Protein AF-A0A535RFF3-F1 (afdb_monomer_lite)

Secondary structure (DSSP, 8-state):
-TT-EEE--TTSPPPSSS-SEEE-SSSEEEEEEEESB-TTSPBPSTT-HHHHHHHHHHHHHHHHHTTT----SSPPP------S--SSTT---EEEEEEE--

pLDDT: mean 92.15, std 8.43, range [53.91, 98.69]

Structure (mmCIF, N/CA/C/O backbone):
data_AF-A0A535RFF3-F1
#
_entry.id   AF-A0A535RFF3-F1
#
loop_
_atom_site.group_PDB
_atom_site.id
_atom_site.type_symbol
_atom_site.label_atom_id
_atom_site.label_alt_id
_atom_site.label_comp_id
_atom_site.label_asym_id
_atom_site.label_entity_id
_atom_site.label_seq_id
_atom_site.pdbx_PDB_ins_code
_atom_site.Cartn_x
_atom_site.Cartn_y
_atom_site.Cartn_z
_atom_site.occupancy
_atom_site.B_iso_or_equiv
_atom_site.auth_seq_id
_atom_site.auth_comp_id
_atom_site.auth_asym_id
_atom_site.auth_atom_id
_atom_site.pdbx_PDB_model_num
ATOM 1 N N . MET A 1 1 ? 21.598 3.172 -4.011 1.00 53.91 1 MET A N 1
ATOM 2 C CA . MET A 1 1 ? 22.074 1.941 -4.678 1.00 53.91 1 MET A CA 1
ATOM 3 C C . MET A 1 1 ? 21.896 2.130 -6.174 1.00 53.91 1 MET A C 1
ATOM 5 O O . MET A 1 1 ? 20.797 2.510 -6.565 1.00 53.91 1 MET A O 1
ATOM 9 N N . PRO A 1 2 ? 22.942 1.962 -6.998 1.00 70.81 2 PRO A N 1
ATOM 10 C CA . PRO A 1 2 ? 22.801 2.077 -8.447 1.00 70.81 2 PRO A CA 1
ATOM 11 C C . PRO A 1 2 ? 21.716 1.111 -8.945 1.00 70.81 2 PRO A C 1
ATOM 13 O O . PRO A 1 2 ? 21.688 -0.039 -8.516 1.00 70.81 2 PRO A O 1
ATOM 16 N N . GLY A 1 3 ? 20.811 1.581 -9.807 1.00 81.88 3 GLY A N 1
ATOM 17 C CA . GLY A 1 3 ? 19.780 0.738 -10.425 1.00 81.88 3 GLY A CA 1
ATOM 18 C C . GLY A 1 3 ? 18.455 0.597 -9.666 1.00 81.88 3 GLY A C 1
ATOM 19 O O . GLY A 1 3 ? 17.613 -0.167 -10.122 1.00 81.88 3 GLY A O 1
ATOM 20 N N . ILE A 1 4 ? 18.238 1.318 -8.557 1.00 88.44 4 ILE A N 1
ATOM 21 C CA . ILE A 1 4 ? 16.916 1.416 -7.909 1.00 88.44 4 ILE A CA 1
ATOM 22 C C . ILE A 1 4 ? 16.307 2.791 -8.196 1.00 88.44 4 ILE A C 1
ATOM 24 O O . ILE A 1 4 ? 16.912 3.818 -7.889 1.00 88.44 4 ILE A O 1
ATOM 28 N N . SER A 1 5 ? 15.104 2.805 -8.770 1.00 90.19 5 SER A N 1
ATOM 29 C CA . SER A 1 5 ? 14.260 3.992 -8.916 1.00 90.19 5 SER A CA 1
ATOM 30 C C . SER A 1 5 ? 13.202 4.028 -7.818 1.00 90.19 5 SER A C 1
ATOM 32 O O . SER A 1 5 ? 12.577 3.003 -7.540 1.00 90.19 5 SER A O 1
ATOM 34 N N . HIS A 1 6 ? 12.956 5.208 -7.258 1.00 93.12 6 HIS A N 1
ATOM 35 C CA . HIS A 1 6 ? 11.886 5.450 -6.294 1.00 93.12 6 HIS A CA 1
ATOM 36 C C . HIS A 1 6 ? 10.812 6.333 -6.922 1.00 93.12 6 HIS A C 1
ATOM 38 O O . HIS A 1 6 ? 11.131 7.255 -7.675 1.00 93.12 6 HIS A O 1
ATOM 44 N N . PHE A 1 7 ? 9.553 6.070 -6.591 1.00 93.69 7 PHE A N 1
ATOM 45 C CA . PHE A 1 7 ? 8.423 6.860 -7.055 1.00 93.69 7 PHE A CA 1
ATOM 46 C C . PHE A 1 7 ? 7.549 7.281 -5.874 1.00 93.69 7 PHE A C 1
ATOM 48 O O . PHE A 1 7 ? 7.070 6.439 -5.115 1.00 93.69 7 PHE A O 1
ATOM 55 N N . ASN A 1 8 ? 7.371 8.596 -5.734 1.00 95.94 8 ASN A N 1
ATOM 56 C CA . ASN A 1 8 ? 6.623 9.251 -4.663 1.00 95.94 8 ASN A CA 1
ATOM 57 C C . ASN A 1 8 ? 5.712 10.322 -5.290 1.00 95.94 8 ASN A C 1
ATOM 59 O O . ASN A 1 8 ? 6.153 11.460 -5.471 1.00 95.94 8 ASN A O 1
ATOM 63 N N . PRO A 1 9 ? 4.493 9.949 -5.709 1.00 94.44 9 PRO A N 1
ATOM 64 C CA . PRO A 1 9 ? 3.571 10.863 -6.374 1.00 94.44 9 PRO A CA 1
ATOM 65 C C . PRO A 1 9 ? 3.050 11.935 -5.400 1.00 94.44 9 PRO A C 1
ATOM 67 O O . PRO A 1 9 ? 2.769 11.610 -4.246 1.00 94.44 9 PRO A O 1
ATOM 70 N N . PRO A 1 10 ? 2.878 13.199 -5.837 1.00 94.50 10 PRO A N 1
ATOM 71 C CA . PRO A 1 10 ? 2.348 14.277 -4.992 1.00 94.50 10 PRO A CA 1
ATOM 72 C C . PRO A 1 10 ? 0.877 14.076 -4.587 1.00 94.50 10 PRO A C 1
ATOM 74 O O . PRO A 1 10 ? 0.361 14.783 -3.723 1.00 94.50 10 PRO A O 1
ATOM 77 N N . GLU A 1 11 ? 0.176 13.140 -5.226 1.00 95.31 11 GLU A N 1
ATOM 78 C CA . GLU A 1 11 ? -1.177 12.731 -4.872 1.00 95.31 11 GLU A CA 1
ATOM 79 C C . GLU A 1 11 ? -1.232 11.776 -3.671 1.00 95.31 11 GLU A C 1
ATOM 81 O O . GLU A 1 11 ? -2.333 11.472 -3.217 1.00 95.31 11 GLU A O 1
ATOM 86 N N . LEU A 1 12 ? -0.088 11.321 -3.151 1.00 96.19 12 LEU A N 1
ATOM 87 C CA . LEU A 1 12 ? 0.000 10.545 -1.914 1.00 96.19 12 LEU A CA 1
ATOM 88 C C . LEU A 1 12 ? 0.646 11.369 -0.790 1.00 96.19 12 LEU A C 1
ATOM 90 O O . LEU A 1 12 ? 1.348 12.348 -1.067 1.00 96.19 12 LEU A O 1
ATOM 94 N N . PRO A 1 13 ? 0.416 10.996 0.484 1.00 95.50 13 PRO A N 1
ATOM 95 C CA . PRO A 1 13 ? 1.081 11.628 1.616 1.00 95.50 13 PRO A CA 1
ATOM 96 C C . PRO A 1 13 ? 2.597 11.664 1.445 1.00 95.50 13 PRO A C 1
ATOM 98 O O . PRO A 1 13 ? 3.199 10.719 0.948 1.00 95.50 13 PRO A O 1
ATOM 101 N N . ALA A 1 14 ? 3.244 12.730 1.915 1.00 95.06 14 ALA A N 1
ATOM 102 C CA . ALA A 1 14 ? 4.702 12.783 1.896 1.00 95.06 14 ALA A CA 1
ATOM 103 C C . ALA A 1 14 ? 5.283 11.595 2.697 1.00 95.06 14 ALA A C 1
ATOM 105 O O . ALA A 1 14 ? 4.997 11.474 3.897 1.00 95.06 14 ALA A O 1
ATOM 106 N N . PRO A 1 15 ? 6.100 10.723 2.078 1.00 93.50 15 PRO A N 1
ATOM 107 C CA . PRO A 1 15 ? 6.583 9.531 2.751 1.00 93.50 15 PRO A CA 1
ATOM 108 C C . PRO A 1 15 ? 7.641 9.906 3.793 1.00 93.50 15 PRO A C 1
ATOM 110 O O . PRO A 1 15 ? 8.500 10.761 3.567 1.00 93.50 15 PRO A O 1
ATOM 113 N N . ARG A 1 16 ? 7.594 9.253 4.958 1.00 91.62 16 ARG A N 1
ATOM 114 C CA . ARG A 1 16 ? 8.527 9.489 6.071 1.00 91.62 16 ARG A CA 1
ATOM 115 C C . ARG A 1 16 ? 9.292 8.209 6.379 1.00 91.62 16 ARG A C 1
ATOM 117 O O . ARG A 1 16 ? 8.760 7.314 7.022 1.00 91.62 16 ARG A O 1
ATOM 124 N N . GLY A 1 17 ? 10.533 8.124 5.898 1.00 92.50 17 GLY A N 1
ATOM 125 C CA . GLY A 1 17 ? 11.396 6.949 6.091 1.00 92.50 17 GLY A CA 1
ATOM 126 C C . GLY A 1 17 ? 11.152 5.791 5.113 1.00 92.50 17 GLY A C 1
ATOM 127 O O . GLY A 1 17 ? 11.742 4.731 5.286 1.00 92.50 17 GLY A O 1
ATOM 128 N N . TYR A 1 18 ? 10.322 5.985 4.083 1.00 94.19 18 TYR A N 1
ATOM 129 C CA . TYR A 1 18 ? 10.055 5.005 3.022 1.00 94.19 18 TYR A 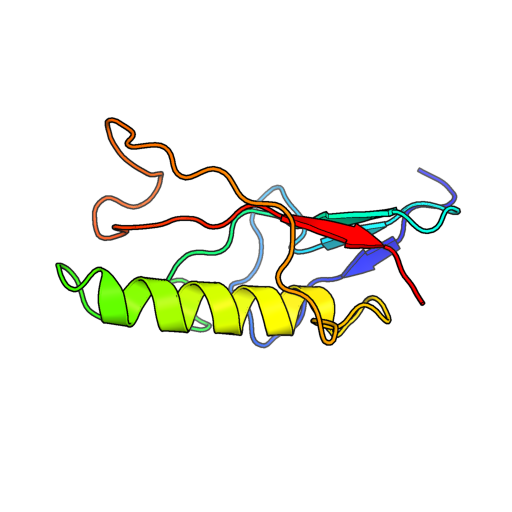CA 1
ATOM 130 C C . TYR A 1 18 ? 9.857 5.700 1.660 1.00 94.19 18 TYR A C 1
ATOM 132 O O . TYR A 1 18 ? 10.005 6.915 1.546 1.00 94.19 18 TYR A O 1
ATOM 140 N N . SER A 1 19 ? 9.561 4.938 0.605 1.00 95.38 19 SER A N 1
ATOM 141 C CA . SER A 1 19 ? 9.039 5.450 -0.674 1.00 95.38 19 SER A CA 1
ATOM 142 C C . SER A 1 19 ? 7.795 4.657 -1.063 1.00 95.38 19 SER A C 1
ATOM 144 O O . SER A 1 19 ? 7.755 3.456 -0.807 1.00 95.38 19 SER A O 1
ATOM 146 N N . HIS A 1 20 ? 6.800 5.299 -1.679 1.00 95.69 20 HIS A N 1
ATOM 147 C CA . HIS A 1 20 ? 5.534 4.657 -2.055 1.00 95.69 20 HIS A CA 1
ATOM 148 C C . HIS A 1 20 ? 5.723 3.506 -3.034 1.00 95.69 20 HIS A C 1
ATOM 150 O O . HIS A 1 20 ? 5.026 2.499 -2.938 1.00 95.69 20 HIS A O 1
ATOM 156 N N . ALA A 1 21 ? 6.694 3.630 -3.934 1.00 94.62 21 ALA A N 1
ATOM 157 C CA . ALA A 1 21 ? 7.153 2.518 -4.739 1.00 94.62 21 ALA A CA 1
ATOM 158 C C . ALA A 1 21 ? 8.668 2.570 -4.939 1.00 94.62 21 ALA A C 1
ATOM 160 O O . ALA A 1 21 ? 9.270 3.640 -5.066 1.00 94.62 21 ALA A O 1
ATOM 161 N N . SER A 1 22 ? 9.280 1.391 -4.979 1.00 93.88 22 SER A N 1
ATOM 162 C CA . SER A 1 22 ? 10.685 1.204 -5.329 1.00 93.88 22 SER A CA 1
ATOM 163 C C . SER A 1 22 ? 10.811 0.064 -6.325 1.00 93.88 22 SER A C 1
ATOM 165 O O . SER A 1 22 ? 10.178 -0.979 -6.182 1.00 93.88 22 SER A O 1
ATOM 167 N N . ALA A 1 23 ? 11.648 0.256 -7.332 1.00 90.12 23 ALA A N 1
ATOM 168 C CA . ALA A 1 23 ? 11.824 -0.715 -8.395 1.00 90.12 23 ALA A CA 1
ATOM 169 C C . ALA A 1 23 ? 13.289 -0.785 -8.807 1.00 90.12 23 ALA A C 1
ATOM 171 O O . ALA A 1 23 ? 13.945 0.245 -8.973 1.00 90.12 23 ALA A O 1
ATOM 172 N N . GLY A 1 24 ? 13.796 -2.008 -8.936 1.00 84.31 24 GLY A N 1
ATOM 173 C CA . GLY A 1 24 ? 15.166 -2.270 -9.365 1.00 84.31 24 GLY A CA 1
ATOM 174 C C . GLY A 1 24 ? 15.335 -2.214 -10.885 1.00 84.31 24 GLY A C 1
ATOM 175 O O . GLY A 1 24 ? 14.440 -1.798 -11.622 1.00 84.31 24 GLY A O 1
ATOM 176 N N . SER A 1 25 ? 16.486 -2.698 -11.352 1.00 72.06 25 SER A N 1
ATOM 177 C CA . SER A 1 25 ? 16.795 -2.877 -12.776 1.00 72.06 25 SER A CA 1
ATOM 178 C C . SER A 1 25 ? 15.979 -3.988 -13.450 1.00 72.06 25 SER A C 1
ATOM 180 O O . SER A 1 25 ? 15.985 -4.077 -14.673 1.00 72.06 25 SER A O 1
ATOM 182 N N . GLY A 1 26 ? 15.293 -4.830 -12.671 1.00 75.00 26 GLY A N 1
ATOM 183 C CA . GLY A 1 26 ? 14.349 -5.832 -13.167 1.00 75.00 26 GLY A CA 1
ATOM 184 C C . GLY A 1 26 ? 12.915 -5.308 -13.301 1.00 75.00 26 GLY A C 1
ATOM 185 O O . GLY A 1 26 ? 12.645 -4.110 -13.204 1.00 75.00 26 GLY A O 1
ATOM 186 N N . GLU A 1 27 ? 11.979 -6.235 -13.496 1.00 82.94 27 GLU A N 1
ATOM 187 C CA . GLU A 1 27 ? 10.560 -5.916 -13.706 1.00 82.94 27 GLU A CA 1
ATOM 188 C C . GLU A 1 27 ? 9.767 -5.768 -12.405 1.00 82.94 27 GLU A C 1
ATOM 190 O O . GLU A 1 27 ? 8.668 -5.230 -12.430 1.00 82.94 27 GLU A O 1
ATOM 195 N N . VAL A 1 28 ? 10.295 -6.208 -11.261 1.00 90.25 28 VAL A N 1
ATOM 196 C CA . VAL A 1 28 ? 9.545 -6.202 -9.995 1.00 90.25 28 VAL A CA 1
ATOM 197 C C . VAL A 1 28 ? 9.521 -4.807 -9.362 1.00 90.25 28 VAL A C 1
ATOM 199 O O . VAL A 1 28 ? 10.553 -4.147 -9.208 1.00 90.25 28 VAL A O 1
ATOM 202 N N . VAL A 1 29 ? 8.326 -4.390 -8.951 1.00 92.19 29 VAL A N 1
ATOM 203 C CA . VAL A 1 29 ? 8.027 -3.144 -8.242 1.00 92.19 29 VAL A CA 1
ATOM 204 C C . VAL A 1 29 ? 7.485 -3.502 -6.862 1.00 92.19 29 VAL A C 1
ATOM 206 O O . VAL A 1 29 ? 6.480 -4.203 -6.748 1.00 92.19 29 VAL A O 1
ATOM 209 N N . PHE A 1 30 ? 8.133 -2.996 -5.818 1.00 94.12 30 PHE A N 1
ATOM 210 C CA . PHE A 1 30 ? 7.658 -3.103 -4.441 1.00 94.12 30 PHE A CA 1
ATOM 211 C C . PHE A 1 30 ? 6.901 -1.835 -4.071 1.00 94.12 30 PHE A C 1
ATOM 213 O O . PHE A 1 30 ? 7.402 -0.731 -4.314 1.00 94.12 30 PHE A O 1
ATOM 220 N N . LEU A 1 31 ? 5.715 -1.993 -3.486 1.00 95.06 31 LEU A N 1
ATOM 221 C CA . LEU A 1 31 ? 4.868 -0.885 -3.063 1.00 95.06 31 LEU A CA 1
ATOM 222 C C . LEU A 1 31 ? 4.782 -0.846 -1.541 1.00 95.06 31 LEU A C 1
ATOM 224 O O . LEU A 1 31 ? 4.598 -1.876 -0.900 1.00 95.06 31 LEU A O 1
ATOM 228 N N . ALA A 1 32 ? 4.900 0.351 -0.969 1.00 96.12 32 ALA A N 1
ATOM 229 C CA . ALA A 1 32 ? 4.599 0.550 0.441 1.00 96.12 32 ALA A CA 1
ATOM 230 C C . ALA A 1 32 ? 3.101 0.338 0.695 1.00 96.12 32 ALA A C 1
ATOM 232 O O . ALA A 1 32 ? 2.278 0.607 -0.187 1.00 96.12 32 ALA A O 1
ATOM 233 N N . GLY A 1 33 ? 2.756 -0.074 1.915 1.00 97.00 33 GLY A N 1
ATOM 234 C CA . GLY A 1 33 ? 1.372 -0.261 2.331 1.00 97.00 33 GLY A CA 1
ATOM 235 C C . GLY A 1 33 ? 0.523 0.988 2.100 1.00 97.00 33 GLY A C 1
ATOM 236 O O . GLY A 1 33 ? 0.938 2.115 2.386 1.00 97.00 33 GLY A O 1
ATOM 237 N N . GLN A 1 34 ? -0.652 0.793 1.504 1.00 97.75 34 GLN A N 1
ATOM 238 C CA . GLN A 1 34 ? -1.609 1.861 1.234 1.00 97.75 34 GLN A CA 1
ATOM 239 C C . GLN A 1 34 ? -2.834 1.715 2.131 1.00 97.75 34 GLN A C 1
ATOM 241 O O . GLN A 1 34 ? -3.454 0.655 2.190 1.00 97.75 34 GLN A O 1
ATOM 246 N N . VAL A 1 35 ? -3.189 2.810 2.799 1.00 98.31 35 VAL A N 1
ATOM 247 C CA . VAL A 1 35 ? -4.365 2.933 3.671 1.00 98.31 35 VAL A CA 1
ATOM 248 C C . VAL A 1 35 ? -5.386 3.890 3.057 1.00 98.31 35 VAL A C 1
ATOM 250 O O . VAL A 1 35 ? -5.103 4.580 2.073 1.00 98.31 35 VAL A O 1
ATOM 253 N N . GLY A 1 36 ? -6.579 3.960 3.651 1.00 98.19 36 GLY A N 1
ATOM 254 C CA . GLY A 1 36 ? -7.648 4.875 3.248 1.00 98.19 36 GLY A CA 1
ATOM 255 C C . GLY A 1 36 ? -7.419 6.338 3.654 1.00 98.19 36 GLY A C 1
ATOM 256 O O . GLY A 1 36 ? -8.281 6.924 4.304 1.00 98.19 36 GLY A O 1
ATOM 257 N N . SER A 1 37 ? -6.266 6.923 3.319 1.00 98.06 37 SER A N 1
ATOM 258 C CA . SER A 1 37 ? -5.911 8.314 3.636 1.00 98.06 37 SER A CA 1
ATOM 259 C C . SER A 1 37 ? -6.096 9.274 2.458 1.00 98.06 37 SER A C 1
ATOM 261 O O . SER A 1 37 ? -6.106 8.871 1.294 1.00 98.06 37 SER A O 1
ATOM 263 N N . ASP A 1 38 ? -6.232 10.565 2.772 1.00 97.38 38 ASP A N 1
ATOM 264 C CA . ASP A 1 38 ? -6.113 11.654 1.798 1.00 97.38 38 ASP A CA 1
ATOM 265 C C . ASP A 1 38 ? -4.646 12.086 1.586 1.00 97.38 38 ASP A C 1
ATOM 267 O O . ASP A 1 38 ? -3.724 11.571 2.218 1.00 97.38 38 ASP A O 1
ATOM 271 N N . ARG A 1 39 ? -4.421 13.095 0.732 1.00 96.06 39 ARG A N 1
ATOM 272 C CA . ARG A 1 39 ? -3.085 13.646 0.415 1.00 96.06 39 ARG A CA 1
ATOM 273 C C . ARG A 1 39 ? -2.324 14.208 1.616 1.00 96.06 39 ARG A C 1
ATOM 275 O O . ARG A 1 39 ? -1.103 14.313 1.570 1.00 96.06 39 ARG A O 1
ATOM 282 N N . SER A 1 40 ? -3.025 14.610 2.674 1.00 96.19 40 SER A N 1
ATOM 283 C CA . SER A 1 40 ? -2.395 15.100 3.903 1.00 96.19 40 SER A CA 1
ATOM 284 C C . SER A 1 40 ? -1.920 13.961 4.812 1.00 96.19 40 SER A C 1
ATOM 286 O O . SER A 1 40 ? -1.183 14.204 5.767 1.00 96.19 40 SER A O 1
ATOM 288 N N . GLY A 1 41 ? -2.312 12.721 4.504 1.00 96.19 41 GLY A N 1
ATOM 289 C CA . GLY A 1 41 ? -2.086 11.547 5.341 1.00 96.19 41 GLY A CA 1
ATOM 290 C C . GLY A 1 41 ? -3.201 11.289 6.346 1.00 96.19 41 GLY A C 1
ATOM 291 O O . GLY A 1 41 ? -3.087 10.348 7.122 1.00 96.19 41 GLY A O 1
ATOM 292 N N . LYS A 1 42 ? -4.283 12.077 6.335 1.00 98.00 42 LYS A N 1
ATOM 293 C CA . LYS A 1 42 ? -5.404 11.893 7.256 1.00 98.00 42 LYS A CA 1
ATOM 294 C C . LYS A 1 42 ? -6.283 10.728 6.804 1.00 98.00 42 LYS A C 1
ATOM 296 O O . LYS A 1 42 ? -6.761 10.734 5.664 1.00 98.00 42 LYS A O 1
ATOM 301 N N . ILE A 1 43 ? -6.547 9.779 7.703 1.00 98.50 43 ILE A N 1
ATOM 302 C CA . ILE A 1 43 ? -7.493 8.686 7.461 1.00 98.50 43 ILE A CA 1
ATOM 303 C C . ILE A 1 43 ? -8.895 9.245 7.203 1.00 98.50 43 ILE A C 1
ATOM 305 O O . ILE A 1 43 ? -9.383 10.136 7.900 1.00 98.50 43 ILE A O 1
ATOM 309 N N . GLN A 1 44 ? -9.532 8.732 6.156 1.00 98.62 44 GLN A N 1
ATOM 310 C CA . GLN A 1 44 ? -10.891 9.089 5.778 1.00 98.62 44 GLN A CA 1
ATOM 311 C C . GLN A 1 44 ? -11.865 7.997 6.216 1.00 98.62 44 GLN A C 1
ATOM 313 O O . GLN A 1 44 ? -11.511 6.824 6.321 1.00 98.62 44 GLN A O 1
ATOM 318 N N . SER A 1 45 ? -13.118 8.391 6.445 1.00 98.12 45 SER A N 1
ATOM 319 C CA . SER A 1 45 ? -14.206 7.481 6.823 1.00 98.12 45 SER A CA 1
ATOM 320 C C . SER A 1 45 ? -13.866 6.546 8.006 1.00 98.12 45 SER A C 1
ATOM 322 O O . SER A 1 45 ? -13.895 5.323 7.840 1.00 98.12 45 SER A O 1
ATOM 324 N N . PRO A 1 46 ? -13.529 7.077 9.201 1.00 97.62 46 PRO A N 1
ATOM 325 C CA . PRO A 1 46 ? -13.264 6.241 10.374 1.00 97.62 46 PRO A CA 1
ATOM 326 C C . PRO A 1 46 ? -14.427 5.282 10.661 1.00 97.62 46 PRO A C 1
ATOM 328 O O . PRO A 1 46 ? -15.590 5.684 10.660 1.00 97.62 46 PRO A O 1
ATOM 331 N N . GLY A 1 47 ? -14.110 4.005 10.883 1.00 97.69 47 GLY A N 1
ATOM 332 C CA . GLY A 1 47 ? -15.098 2.953 11.144 1.00 97.69 47 GLY A CA 1
ATOM 333 C C . GLY A 1 47 ? -15.807 2.373 9.911 1.00 97.69 47 GLY A C 1
ATOM 334 O O . GLY A 1 47 ? -16.562 1.415 10.061 1.00 97.69 47 GLY A O 1
ATOM 335 N N . ASP A 1 48 ? -15.554 2.878 8.697 1.00 98.44 48 ASP A N 1
ATOM 336 C CA . ASP A 1 48 ? -16.096 2.313 7.451 1.00 98.44 48 ASP A CA 1
ATOM 337 C C . ASP A 1 48 ? -15.004 1.584 6.655 1.00 98.44 48 ASP A C 1
ATOM 339 O O . ASP A 1 48 ? -14.272 2.168 5.849 1.00 98.44 48 ASP A O 1
ATOM 343 N N . LEU A 1 49 ? -14.924 0.265 6.858 1.00 98.25 49 LEU A N 1
ATOM 344 C CA . LEU A 1 49 ? -13.970 -0.602 6.163 1.00 98.25 49 LEU A CA 1
ATOM 345 C C . LEU A 1 49 ? -14.135 -0.555 4.637 1.00 98.25 49 LEU A C 1
ATOM 347 O O . LEU A 1 49 ? -13.144 -0.553 3.909 1.00 98.25 49 LEU A O 1
ATOM 351 N N . ALA A 1 50 ? -15.369 -0.515 4.129 1.00 98.38 50 ALA A N 1
ATOM 352 C CA . ALA A 1 50 ? -15.612 -0.566 2.692 1.00 98.38 50 ALA A CA 1
ATOM 353 C C . ALA A 1 50 ? -15.177 0.737 2.008 1.00 98.38 50 ALA A C 1
ATOM 355 O O . ALA A 1 50 ? -14.619 0.704 0.907 1.00 98.38 50 ALA A O 1
ATOM 356 N N . ALA A 1 51 ? -15.416 1.884 2.650 1.00 98.50 51 ALA A N 1
ATOM 357 C CA . ALA A 1 51 ? -14.905 3.166 2.184 1.00 98.50 51 ALA A CA 1
ATOM 358 C C . ALA A 1 51 ? -13.375 3.192 2.211 1.00 98.50 51 ALA A C 1
ATOM 360 O O . ALA A 1 51 ? -12.766 3.494 1.182 1.00 98.50 51 ALA A O 1
ATOM 361 N N . GLN A 1 52 ? -12.755 2.795 3.327 1.00 98.69 52 GLN A N 1
ATOM 362 C CA . GLN A 1 52 ? -11.297 2.784 3.437 1.00 98.69 52 GLN A CA 1
ATOM 363 C C . GLN A 1 52 ? -10.631 1.814 2.457 1.00 98.69 52 GLN A C 1
ATOM 365 O O . GLN A 1 52 ? -9.618 2.170 1.865 1.00 98.69 52 GLN A O 1
ATOM 370 N N . PHE A 1 53 ? -11.220 0.643 2.197 1.00 98.19 53 PHE A N 1
ATOM 371 C CA . PHE A 1 53 ? -10.713 -0.293 1.190 1.00 98.19 53 PHE A CA 1
ATOM 372 C C . PHE A 1 53 ? -10.708 0.320 -0.216 1.00 98.19 53 PHE A C 1
ATOM 374 O O . PHE A 1 53 ? -9.717 0.211 -0.938 1.00 98.19 53 PHE A O 1
ATOM 381 N N . ARG A 1 54 ? -11.788 1.017 -0.603 1.00 97.94 54 ARG A N 1
ATOM 382 C CA . ARG A 1 54 ? -11.852 1.715 -1.899 1.00 97.94 54 ARG A CA 1
ATOM 383 C C . ARG A 1 54 ? -10.758 2.776 -2.022 1.00 97.94 54 ARG A C 1
ATOM 385 O O . ARG A 1 54 ? -10.103 2.837 -3.059 1.00 97.94 54 ARG A O 1
ATOM 392 N N . LEU A 1 55 ? -10.551 3.575 -0.976 1.00 98.25 55 LEU A N 1
ATOM 393 C CA . LEU A 1 55 ? -9.494 4.590 -0.934 1.00 98.25 55 LEU A CA 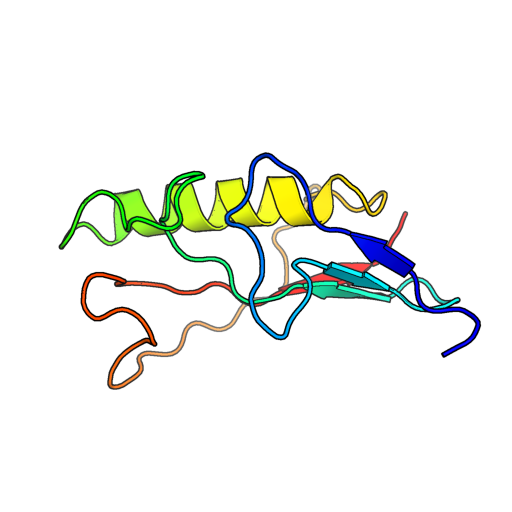1
ATOM 394 C C . LEU A 1 55 ? -8.092 3.962 -0.966 1.00 98.25 55 LEU A C 1
ATOM 396 O O . LEU A 1 55 ? -7.249 4.409 -1.735 1.00 98.25 55 LEU A O 1
ATOM 400 N N . ALA A 1 56 ? -7.855 2.885 -0.216 1.00 98.06 56 ALA A N 1
ATOM 401 C CA . ALA A 1 56 ? -6.578 2.172 -0.218 1.00 98.06 56 ALA A CA 1
ATOM 402 C C . ALA A 1 56 ? -6.226 1.618 -1.612 1.00 98.06 56 ALA A C 1
ATOM 404 O O . ALA A 1 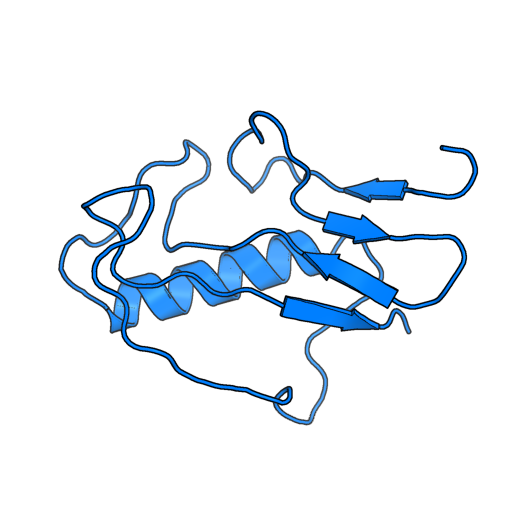56 ? -5.098 1.782 -2.073 1.00 98.06 56 ALA A O 1
ATOM 405 N N . ILE A 1 57 ? -7.195 1.039 -2.334 1.00 96.38 57 ILE A N 1
ATOM 406 C CA . ILE A 1 57 ? -7.002 0.587 -3.723 1.00 96.38 57 ILE A CA 1
ATOM 407 C C . ILE A 1 57 ? -6.723 1.761 -4.674 1.00 96.38 57 ILE A C 1
ATOM 409 O O . ILE A 1 57 ? -5.884 1.638 -5.567 1.00 96.38 57 ILE A O 1
ATOM 413 N N . GLN A 1 58 ? -7.390 2.906 -4.497 1.00 95.94 58 GLN A N 1
ATOM 414 C CA . GLN A 1 58 ? -7.117 4.109 -5.294 1.00 95.94 58 GLN A CA 1
ATOM 415 C C . GLN A 1 58 ? -5.693 4.625 -5.056 1.00 95.94 58 GLN A C 1
ATOM 417 O O . GLN A 1 58 ? -4.963 4.873 -6.018 1.00 95.94 58 GLN A O 1
ATOM 422 N N . ASN A 1 59 ? -5.278 4.708 -3.792 1.00 97.12 59 ASN A N 1
ATOM 423 C CA . ASN A 1 59 ? -3.928 5.103 -3.400 1.00 97.12 59 ASN A CA 1
ATOM 424 C C . ASN A 1 59 ? -2.878 4.130 -3.954 1.00 97.12 59 ASN A C 1
ATOM 426 O O . ASN A 1 59 ? -1.849 4.554 -4.484 1.00 97.12 59 ASN A O 1
ATOM 430 N N . LEU A 1 60 ? -3.178 2.828 -3.949 1.00 95.56 60 LEU A N 1
ATOM 431 C CA . LEU A 1 60 ? -2.340 1.816 -4.587 1.00 95.56 60 LEU A 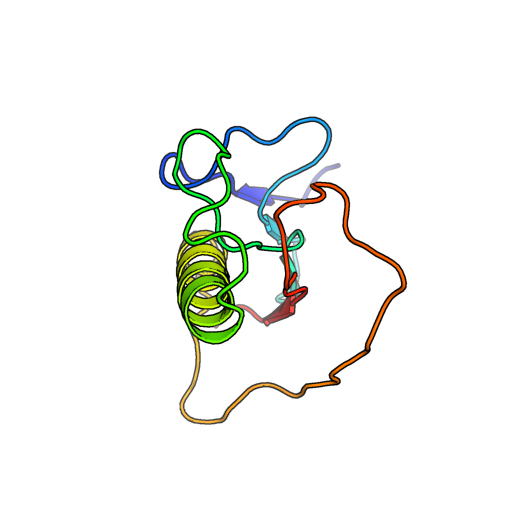CA 1
ATOM 432 C C . LEU A 1 60 ? -2.219 2.031 -6.099 1.00 95.56 60 LEU A C 1
ATOM 434 O O . LEU A 1 60 ? -1.119 1.957 -6.642 1.00 95.56 60 LEU A O 1
ATOM 438 N N . GLY A 1 61 ? -3.317 2.368 -6.778 1.00 93.88 61 GLY A N 1
ATOM 439 C CA . GLY A 1 61 ? -3.301 2.739 -8.195 1.00 93.88 61 GLY A CA 1
ATOM 440 C C . GLY A 1 61 ? -2.406 3.948 -8.488 1.00 93.88 61 GLY A C 1
ATOM 441 O O . GLY A 1 61 ? -1.645 3.933 -9.456 1.00 93.88 61 GLY A O 1
ATOM 442 N N . ILE A 1 62 ? -2.439 4.966 -7.626 1.00 94.56 62 ILE A N 1
ATOM 443 C CA . ILE A 1 62 ? -1.572 6.147 -7.730 1.00 94.56 62 ILE A CA 1
ATOM 444 C C . ILE A 1 62 ? -0.096 5.753 -7.556 1.00 94.56 62 ILE A C 1
ATOM 446 O O . ILE A 1 62 ? 0.742 6.161 -8.360 1.00 94.56 62 ILE A O 1
ATOM 450 N N . ALA A 1 63 ? 0.230 4.917 -6.564 1.00 93.06 63 ALA A N 1
ATOM 451 C CA . ALA A 1 63 ? 1.593 4.422 -6.346 1.00 93.06 63 ALA A CA 1
ATOM 452 C C . ALA A 1 63 ? 2.112 3.562 -7.523 1.00 93.06 63 ALA A C 1
ATOM 454 O O . ALA A 1 63 ? 3.295 3.623 -7.875 1.00 93.06 63 ALA A O 1
ATOM 455 N N . LEU A 1 64 ? 1.226 2.798 -8.173 1.00 90.19 64 LEU A N 1
ATOM 456 C CA . LEU A 1 64 ? 1.540 1.988 -9.355 1.00 90.19 64 LEU A CA 1
ATOM 457 C C . LEU A 1 64 ? 1.811 2.833 -10.609 1.00 90.19 64 LEU A C 1
ATOM 459 O O . LEU A 1 64 ? 2.722 2.507 -11.375 1.00 90.19 64 LEU A O 1
ATOM 463 N N . ALA A 1 65 ? 1.059 3.920 -10.815 1.00 85.81 65 ALA A N 1
ATOM 464 C CA . ALA A 1 65 ? 1.044 4.680 -12.068 1.00 85.81 65 ALA A CA 1
ATOM 465 C C . ALA A 1 65 ? 2.428 5.198 -12.508 1.00 85.81 65 ALA A C 1
ATOM 467 O O . ALA A 1 65 ? 2.733 5.216 -13.702 1.00 85.81 65 ALA A O 1
ATOM 468 N N . GLY A 1 66 ? 3.306 5.550 -11.566 1.00 75.62 66 GLY A N 1
ATOM 469 C CA . GLY A 1 66 ? 4.670 5.993 -11.879 1.00 75.62 66 GLY A CA 1
ATOM 470 C C . GLY A 1 66 ? 5.625 4.902 -12.353 1.00 75.62 66 GLY A C 1
ATOM 471 O O . GLY A 1 66 ? 6.758 5.201 -12.723 1.00 75.62 66 GLY A O 1
ATOM 472 N N . ASN A 1 67 ? 5.196 3.638 -12.343 1.00 75.94 67 ASN A N 1
ATOM 473 C CA . ASN A 1 67 ? 6.067 2.489 -12.561 1.00 75.94 67 ASN A CA 1
ATOM 474 C C . ASN A 1 67 ? 5.738 1.682 -13.820 1.00 75.94 67 ASN A C 1
ATOM 476 O O . ASN A 1 67 ? 6.280 0.593 -13.963 1.00 75.94 67 ASN A O 1
ATOM 480 N N . ARG A 1 68 ? 4.892 2.186 -14.735 1.00 74.00 68 ARG A N 1
ATOM 481 C CA . ARG A 1 68 ? 4.399 1.417 -15.905 1.00 74.00 68 ARG A CA 1
ATOM 482 C C . ARG A 1 68 ? 3.765 0.076 -15.506 1.00 74.00 68 ARG A C 1
ATOM 484 O O . ARG A 1 68 ? 3.813 -0.892 -16.255 1.00 74.00 68 ARG A O 1
ATOM 491 N N . ALA A 1 69 ? 3.192 0.025 -14.309 1.00 74.31 69 ALA A N 1
ATOM 492 C CA . ALA A 1 69 ? 2.426 -1.103 -13.811 1.00 74.31 69 ALA A CA 1
ATOM 493 C C . ALA A 1 69 ? 0.968 -0.660 -13.677 1.00 74.31 69 ALA A C 1
ATOM 495 O O . ALA A 1 69 ? 0.686 0.449 -13.221 1.00 74.31 69 ALA A O 1
ATOM 496 N N . VAL A 1 70 ? 0.042 -1.519 -14.093 1.00 74.75 70 VAL A N 1
ATOM 497 C CA . VAL A 1 70 ? -1.401 -1.273 -14.017 1.00 74.75 70 VAL A CA 1
ATOM 498 C C . VAL A 1 70 ? -2.108 -2.524 -13.522 1.00 74.75 70 VAL A C 1
ATOM 500 O O . VAL A 1 70 ? -1.608 -3.638 -13.683 1.00 74.75 70 VAL A O 1
ATOM 503 N N . PHE A 1 71 ? -3.300 -2.356 -12.954 1.00 79.81 71 PHE A N 1
ATOM 504 C CA . PHE A 1 71 ? -4.186 -3.492 -12.732 1.00 79.81 71 PHE A CA 1
ATOM 505 C C . PHE A 1 71 ? -4.565 -4.109 -14.086 1.00 79.81 71 PHE A C 1
ATOM 507 O O . PHE A 1 71 ? -5.084 -3.427 -14.970 1.00 79.81 71 PHE A O 1
ATOM 514 N N . GLY A 1 72 ? -4.261 -5.396 -14.259 1.00 79.38 72 GLY A N 1
ATOM 515 C CA . GLY A 1 72 ? -4.588 -6.151 -15.466 1.00 79.38 72 GLY A CA 1
ATOM 516 C C . GLY A 1 72 ? -6.042 -6.637 -15.498 1.00 79.38 72 GLY A C 1
ATOM 517 O O . GLY A 1 72 ? -6.856 -6.308 -14.640 1.00 79.38 72 GLY A O 1
ATOM 518 N N . ARG A 1 73 ? -6.373 -7.481 -16.488 1.00 81.50 73 ARG A N 1
ATOM 519 C CA . ARG A 1 73 ? -7.712 -8.106 -16.607 1.00 81.50 73 ARG A CA 1
ATOM 520 C C . ARG A 1 73 ? -8.010 -9.128 -15.509 1.00 81.50 73 ARG A C 1
ATOM 522 O O . ARG A 1 73 ? -9.174 -9.435 -15.272 1.00 81.50 73 ARG A O 1
ATOM 529 N N . HIS A 1 74 ? -6.973 -9.688 -14.896 1.00 87.62 74 HIS A N 1
ATOM 530 C CA . HIS A 1 74 ? -7.096 -10.647 -13.808 1.00 87.62 74 HIS A CA 1
ATOM 531 C C . HIS A 1 74 ? -6.799 -9.954 -12.485 1.00 87.62 74 HIS A C 1
ATOM 533 O O . HIS A 1 74 ? -5.869 -9.151 -12.398 1.00 87.62 74 HIS A O 1
ATOM 539 N N . PHE A 1 75 ? -7.582 -10.285 -11.459 1.00 88.25 75 PHE A N 1
ATOM 540 C CA . PHE A 1 75 ? -7.281 -9.854 -10.100 1.00 88.25 75 PHE A CA 1
ATOM 541 C C . PHE A 1 75 ? -5.920 -10.420 -9.660 1.00 88.25 75 PHE A C 1
ATOM 543 O O . PHE A 1 75 ? -5.595 -11.555 -10.025 1.00 88.25 75 PHE A O 1
ATOM 550 N N . PRO A 1 76 ? -5.115 -9.648 -8.907 1.00 91.25 76 PRO A N 1
ATOM 551 C CA . PRO A 1 76 ? -3.846 -10.138 -8.386 1.00 91.25 76 PRO A CA 1
ATOM 552 C C . PRO A 1 76 ? -4.079 -11.288 -7.399 1.00 91.25 76 PRO A C 1
ATOM 554 O O . PRO A 1 76 ? -5.151 -11.406 -6.801 1.00 91.25 76 PRO A O 1
ATOM 557 N N . ALA A 1 77 ? -3.054 -12.117 -7.195 1.00 94.56 77 ALA A N 1
ATOM 558 C CA . ALA A 1 77 ? -3.040 -13.030 -6.057 1.00 94.56 77 ALA A CA 1
ATOM 559 C C . ALA A 1 77 ? -3.234 -12.234 -4.753 1.00 94.56 77 ALA A C 1
ATOM 561 O O . ALA A 1 77 ? -2.725 -11.119 -4.626 1.00 94.56 77 ALA A O 1
ATOM 562 N N . SER A 1 78 ? -3.987 -12.787 -3.801 1.00 95.62 78 SER A N 1
ATOM 563 C CA . SER A 1 78 ? -4.374 -12.071 -2.586 1.00 95.62 78 SER A CA 1
ATOM 564 C C . SER A 1 78 ? -4.472 -13.003 -1.384 1.00 95.62 78 SER A C 1
ATOM 566 O O . SER A 1 78 ? -4.893 -14.154 -1.506 1.00 95.62 78 SER A O 1
ATOM 568 N N . THR A 1 79 ? -4.123 -12.452 -0.226 1.00 96.88 79 THR A N 1
ATOM 569 C CA . THR A 1 79 ? -4.359 -13.012 1.102 1.00 96.88 79 THR A CA 1
ATOM 570 C C . THR A 1 79 ? -4.957 -11.901 1.957 1.00 96.88 79 THR A C 1
ATOM 572 O O . THR A 1 79 ? -4.491 -10.765 1.894 1.00 96.88 79 THR A O 1
ATOM 575 N N . LEU A 1 80 ? -5.964 -12.224 2.768 1.00 97.38 80 LEU A N 1
ATOM 576 C CA . LEU A 1 80 ? -6.542 -11.304 3.744 1.00 97.38 80 LEU A CA 1
ATOM 577 C C . LEU A 1 80 ? -6.189 -11.790 5.148 1.00 97.38 80 LEU A C 1
ATOM 579 O O . LEU A 1 80 ? -6.456 -12.944 5.481 1.00 97.38 80 LEU A O 1
ATOM 583 N N . LEU A 1 81 ? -5.594 -10.914 5.955 1.00 97.44 81 LEU A N 1
ATOM 584 C CA . LEU A 1 81 ? -5.223 -11.200 7.337 1.00 97.44 81 LEU A CA 1
ATOM 585 C C . LEU A 1 81 ? -5.900 -10.194 8.262 1.00 97.44 81 LEU A C 1
ATOM 587 O O . LEU A 1 81 ? -5.845 -8.990 8.020 1.00 97.44 81 LEU A O 1
ATOM 591 N N . GLU A 1 82 ? -6.503 -10.693 9.337 1.00 97.69 82 GLU A N 1
ATOM 592 C CA . GLU A 1 82 ? -6.909 -9.856 10.462 1.00 97.69 82 GLU A CA 1
ATOM 593 C C . GLU A 1 82 ? -5.703 -9.649 11.384 1.00 97.69 82 GLU A C 1
ATOM 595 O O . GLU A 1 82 ? -4.990 -10.596 11.726 1.00 97.69 82 GLU A O 1
ATOM 600 N N . VAL A 1 83 ? -5.462 -8.400 11.778 1.00 97.69 83 VAL A N 1
ATOM 601 C CA . VAL A 1 83 ? -4.354 -8.009 12.655 1.00 97.69 83 VAL A CA 1
ATOM 602 C C . VAL A 1 83 ? -4.890 -7.282 13.880 1.00 97.69 83 VAL A C 1
ATOM 604 O O . VAL A 1 83 ? -5.996 -6.752 13.873 1.00 97.69 83 VAL A O 1
ATOM 607 N N . LYS A 1 84 ? -4.084 -7.208 14.944 1.00 97.88 84 LYS A N 1
ATOM 608 C CA . LYS A 1 84 ? -4.472 -6.513 16.183 1.00 97.88 84 LYS A CA 1
ATOM 609 C C . LYS A 1 84 ? -4.656 -4.996 15.991 1.00 97.88 84 LYS A C 1
ATOM 611 O O . LYS A 1 84 ? -5.360 -4.367 16.774 1.00 97.88 84 LYS A O 1
ATOM 616 N N . GLY A 1 85 ? -3.988 -4.408 15.002 1.00 97.50 85 GLY A N 1
ATOM 617 C CA . GLY A 1 85 ? -4.075 -2.984 14.690 1.00 97.50 85 GLY A CA 1
ATOM 618 C C . GLY A 1 85 ? -3.070 -2.563 13.619 1.00 97.50 85 GLY A C 1
ATOM 619 O O . GLY A 1 85 ? -2.149 -3.318 13.301 1.00 97.50 85 GLY A O 1
ATOM 620 N N . LEU A 1 86 ? -3.267 -1.35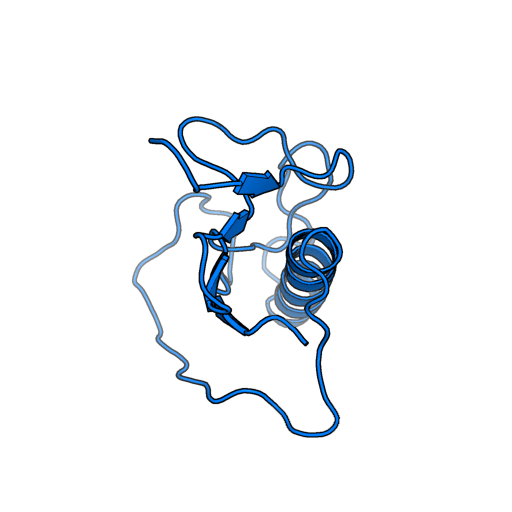6 13.090 1.00 97.75 86 LEU A N 1
ATOM 621 C CA . LEU A 1 86 ? -2.405 -0.699 12.104 1.00 97.75 86 LEU A CA 1
ATOM 622 C C . LEU A 1 86 ? -1.637 0.465 12.748 1.00 97.75 86 LEU A C 1
ATOM 624 O O . LEU A 1 86 ? -1.819 0.763 13.929 1.00 97.75 86 LEU A O 1
ATOM 628 N N . TYR A 1 87 ? -0.754 1.111 11.979 1.00 94.81 87 TYR A N 1
ATOM 629 C CA . TYR A 1 87 ? 0.030 2.251 12.467 1.00 94.81 87 TYR A CA 1
ATOM 630 C C . TYR A 1 87 ? -0.852 3.420 12.933 1.00 94.81 87 TYR A C 1
ATOM 632 O O . TYR A 1 87 ? -0.609 3.986 13.998 1.00 94.81 87 TYR A O 1
ATOM 640 N N . ASP A 1 88 ? -1.872 3.766 12.143 1.00 96.81 88 ASP A N 1
ATOM 641 C CA . ASP A 1 88 ? -2.882 4.754 12.515 1.00 96.81 88 ASP A CA 1
ATOM 642 C C . ASP A 1 88 ? -4.104 4.033 13.118 1.00 96.81 88 ASP A C 1
ATOM 644 O O . ASP A 1 88 ? -4.628 3.113 12.484 1.00 96.81 88 ASP A O 1
ATOM 648 N N . PRO A 1 89 ? -4.573 4.408 14.323 1.00 97.69 89 PRO A N 1
ATOM 649 C CA . PRO A 1 89 ? -5.691 3.735 14.983 1.00 97.69 89 PRO A CA 1
ATOM 650 C C . PRO A 1 89 ? -7.046 3.934 14.286 1.00 97.69 89 PRO A C 1
ATOM 652 O O . PRO A 1 89 ? -7.969 3.169 14.557 1.00 97.69 89 PRO A O 1
ATOM 655 N N . GLU A 1 90 ? -7.198 4.941 13.418 1.00 98.25 90 GLU A N 1
ATOM 656 C CA . GLU A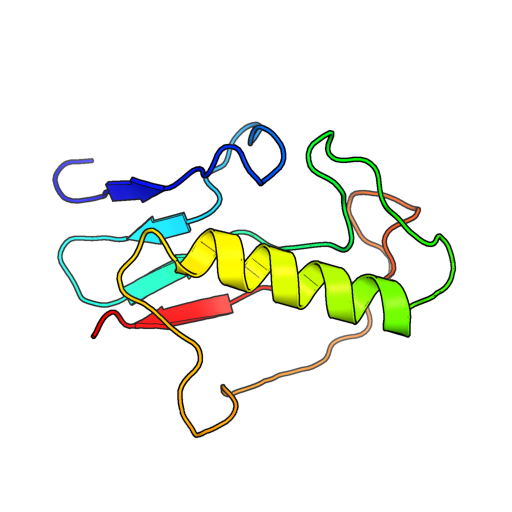 1 90 ? -8.415 5.128 12.616 1.00 98.25 90 GLU A CA 1
ATOM 657 C C . GLU A 1 90 ? -8.407 4.275 11.337 1.00 98.25 90 GLU A C 1
ATOM 659 O O . GLU A 1 90 ? -9.451 4.120 10.687 1.00 98.25 90 GLU A O 1
ATOM 664 N N . ALA A 1 91 ? -7.249 3.718 10.960 1.00 98.31 91 ALA A N 1
ATOM 665 C CA . ALA A 1 91 ? -7.125 2.844 9.805 1.00 98.31 91 ALA A CA 1
ATOM 666 C C . ALA A 1 91 ? -7.694 1.450 10.109 1.00 98.31 91 ALA A C 1
ATOM 668 O O . ALA A 1 91 ? -7.332 0.787 11.078 1.00 98.31 91 ALA A O 1
ATOM 669 N N . MET A 1 92 ? -8.566 0.988 9.219 1.00 98.38 92 MET A N 1
ATOM 670 C CA . MET A 1 92 ? -9.242 -0.308 9.275 1.00 98.38 92 MET A CA 1
ATOM 671 C C . MET A 1 92 ? -8.618 -1.330 8.317 1.00 98.38 92 MET A C 1
ATOM 673 O O . MET A 1 92 ? -8.867 -2.526 8.445 1.00 98.38 92 MET A O 1
ATOM 677 N N . ILE A 1 93 ? -7.852 -0.866 7.324 1.00 98.50 93 ILE A N 1
ATOM 678 C CA . ILE A 1 93 ? -7.217 -1.706 6.309 1.00 98.50 93 ILE A CA 1
ATOM 679 C C . ILE A 1 93 ? -5.948 -1.061 5.762 1.00 98.50 93 ILE A C 1
ATOM 681 O O . ILE A 1 93 ? -5.886 0.150 5.547 1.00 98.50 93 ILE A O 1
ATOM 685 N N . GLU A 1 94 ? -4.964 -1.907 5.488 1.00 98.50 94 GLU A N 1
ATOM 686 C CA . GLU A 1 94 ? -3.747 -1.577 4.764 1.00 98.50 94 GLU A CA 1
ATOM 687 C C . GLU A 1 94 ? -3.537 -2.627 3.670 1.00 98.50 94 GLU A C 1
ATOM 689 O O . GLU A 1 94 ? -3.734 -3.821 3.901 1.00 98.50 94 GLU A O 1
ATOM 694 N N . ILE A 1 95 ? -3.191 -2.179 2.464 1.00 97.81 95 ILE A N 1
ATOM 695 C CA . ILE A 1 95 ? -2.957 -3.046 1.308 1.00 97.81 95 ILE A CA 1
ATOM 696 C C . ILE A 1 95 ? -1.488 -2.958 0.924 1.00 97.81 95 ILE A C 1
ATOM 698 O O . ILE A 1 95 ? -1.013 -1.905 0.496 1.00 97.81 95 ILE A O 1
ATOM 702 N N . GLU A 1 96 ? -0.795 -4.084 1.031 1.00 95.81 96 GLU A N 1
ATOM 703 C CA . GLU A 1 96 ? 0.556 -4.270 0.512 1.00 95.81 96 GLU A CA 1
ATOM 704 C C . GLU A 1 96 ? 0.499 -4.990 -0.838 1.00 95.81 96 GLU A C 1
ATOM 706 O O . GLU A 1 96 ? -0.329 -5.880 -1.053 1.00 95.81 96 GLU A O 1
ATOM 711 N N . ALA A 1 97 ? 1.370 -4.597 -1.768 1.00 95.06 97 ALA A N 1
ATOM 712 C CA . ALA A 1 97 ? 1.414 -5.202 -3.087 1.00 95.06 97 ALA A CA 1
ATOM 713 C C . ALA A 1 97 ? 2.835 -5.297 -3.641 1.00 95.06 97 ALA A C 1
ATOM 715 O O . ALA A 1 97 ? 3.699 -4.451 -3.406 1.00 95.06 97 ALA A O 1
ATOM 716 N N . VAL A 1 98 ? 3.021 -6.313 -4.475 1.00 94.06 98 VAL A N 1
ATOM 717 C CA . VAL A 1 98 ? 4.168 -6.462 -5.365 1.00 94.06 98 VAL A CA 1
ATOM 718 C C . VAL A 1 98 ? 3.620 -6.520 -6.782 1.00 94.06 98 VAL A C 1
ATOM 720 O O . VAL A 1 98 ? 2.671 -7.255 -7.058 1.00 94.06 98 VAL A O 1
ATOM 723 N N . ALA A 1 99 ? 4.202 -5.729 -7.674 1.00 92.81 99 ALA A N 1
ATOM 724 C CA . ALA A 1 99 ? 3.799 -5.662 -9.069 1.00 92.81 99 ALA A CA 1
ATOM 725 C C . ALA A 1 99 ? 4.970 -5.991 -9.994 1.00 92.81 99 ALA A C 1
ATOM 727 O O . ALA A 1 99 ? 6.131 -6.006 -9.588 1.00 92.81 99 ALA A O 1
ATOM 728 N N . VAL A 1 100 ? 4.646 -6.232 -11.258 1.00 88.38 100 VAL A N 1
ATOM 729 C CA . VAL A 1 100 ? 5.611 -6.350 -12.349 1.00 88.38 100 VAL A CA 1
ATOM 730 C C . VAL A 1 100 ? 5.321 -5.279 -13.393 1.00 88.38 100 VAL A C 1
ATOM 732 O O . VAL A 1 100 ? 4.159 -4.977 -13.674 1.00 88.38 100 VAL A O 1
ATOM 735 N N . ARG A 1 101 ? 6.382 -4.667 -13.918 1.00 81.12 101 ARG A N 1
ATOM 736 C CA . ARG A 1 101 ? 6.329 -3.708 -15.024 1.00 81.12 101 ARG A CA 1
ATOM 737 C C . ARG A 1 101 ? 5.944 -4.439 -16.308 1.00 81.12 101 ARG A C 1
ATOM 739 O O . ARG A 1 101 ? 6.362 -5.575 -16.509 1.00 81.12 101 ARG A O 1
ATOM 746 N N . SER A 1 102 ? 5.179 -3.768 -17.162 1.00 66.50 102 SER A N 1
ATOM 747 C CA . SER A 1 102 ? 4.901 -4.196 -18.540 1.00 66.50 102 SER A CA 1
ATOM 748 C C . SER A 1 102 ? 5.648 -3.348 -19.557 1.00 66.50 102 SER A C 1
ATOM 750 O O . SER A 1 102 ? 5.800 -2.130 -19.282 1.00 66.50 102 SER A O 1
#

Foldseek 3Di:
DPFKDADADLFAADDDPDGQWIDGVFFKIWGDKFWCAGSNRDHPDQPDPVNGVVSRVVSNQVSQPVRQWHDDPDDDDDDDDDDPQDPDRSTPDIDTDMTGHD

Radius of gyration: 13.73 Å; chains: 1; bounding box: 39×28×35 Å

Sequence (102 aa):
MPGISHFNPPELPAPRGYSHASAGSGEVVFLAGQVGSDRSGKIQSPGDLAAQFRLAIQNLGIALAGNRAVFGRHFPASTLLEVKGLYDPEAMIEIEAVAVRS